Protein AF-W1UUK4-F1 (afdb_monomer_lite)

Secondary structure (DSSP, 8-state):
-HHHHHT--TTHHHHHHHHHHTT---TTSTTT--HHHHHHHHHHTT--HHHHHH----SSSPPTTTT---S--HHHHHHHHHHHHTT-----TTTSPP--BSHHHHTT--EEEGGGTEEE-----B--

Radius of gyration: 20.23 Å; chains: 1; bounding box: 48×30×50 Å

InterPro domains:
  IPR058240 Radical SAM superfamily [SSF102114] (4-93)

pLDDT: mean 94.24, std 3.2, range [77.88, 98.44]

Structure (mmCIF, N/CA/C/O backbone):
data_AF-W1UUK4-F1
#
_entry.id   AF-W1UUK4-F1
#
loop_
_atom_site.group_PDB
_atom_site.id
_atom_site.type_symbol
_atom_site.label_atom_id
_atom_site.label_alt_id
_atom_site.label_comp_id
_atom_site.label_asym_id
_atom_site.label_entity_id
_atom_site.label_seq_id
_atom_site.pdbx_PDB_ins_code
_atom_site.Cartn_x
_atom_site.Cartn_y
_atom_site.Cartn_z
_atom_site.occupancy
_atom_site.B_iso_or_equiv
_atom_site.auth_seq_id
_atom_site.auth_comp_id
_atom_site.auth_asym_id
_atom_site.auth_atom_id
_atom_site.pdbx_PDB_model_num
ATOM 1 N N . MET A 1 1 ? -3.638 -5.626 12.262 1.00 93.31 1 MET A N 1
ATOM 2 C CA . MET A 1 1 ? -4.031 -4.200 12.340 1.00 93.31 1 MET A CA 1
ATOM 3 C C .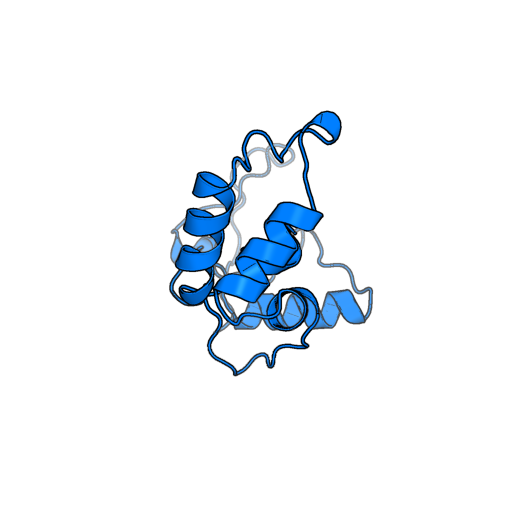 MET A 1 1 ? -3.592 -3.431 11.100 1.00 93.31 1 MET A C 1
ATOM 5 O O . MET A 1 1 ? -4.417 -2.789 10.464 1.00 93.31 1 MET A O 1
ATOM 9 N N . GLU A 1 2 ? -2.328 -3.572 10.700 1.00 93.81 2 GLU A N 1
ATOM 10 C CA . GLU A 1 2 ? -1.723 -2.899 9.538 1.00 93.81 2 GLU A CA 1
ATOM 11 C C . GLU A 1 2 ? -2.551 -3.018 8.255 1.00 93.81 2 GLU A C 1
ATOM 13 O O . GLU A 1 2 ? -2.847 -2.008 7.629 1.00 93.81 2 GLU A O 1
ATOM 18 N N . ALA A 1 3 ? -3.016 -4.223 7.906 1.00 94.62 3 ALA A N 1
ATOM 19 C CA . ALA A 1 3 ? -3.829 -4.437 6.708 1.00 94.62 3 ALA A CA 1
ATOM 20 C C . ALA A 1 3 ? -5.119 -3.595 6.679 1.00 94.62 3 ALA A C 1
ATOM 22 O O . ALA A 1 3 ? -5.535 -3.166 5.606 1.00 94.62 3 ALA A O 1
ATOM 23 N N . ALA A 1 4 ? -5.749 -3.340 7.833 1.00 95.88 4 ALA A N 1
ATOM 24 C CA . ALA A 1 4 ? -6.945 -2.504 7.892 1.00 95.88 4 ALA A CA 1
ATOM 25 C C . ALA A 1 4 ? -6.602 -1.037 7.597 1.00 95.88 4 ALA A C 1
ATOM 27 O O . ALA A 1 4 ? -7.273 -0.416 6.779 1.00 95.88 4 ALA A O 1
ATOM 28 N N . PHE A 1 5 ? -5.531 -0.507 8.196 1.00 95.12 5 PHE A N 1
ATOM 29 C CA . PHE A 1 5 ? -5.107 0.883 8.001 1.00 95.12 5 PHE A CA 1
ATOM 30 C C . PHE A 1 5 ? -4.466 1.142 6.636 1.00 95.12 5 PHE A C 1
ATOM 32 O O . PHE A 1 5 ? -4.782 2.146 6.005 1.00 95.12 5 PHE A O 1
ATOM 39 N N . ALA A 1 6 ? -3.646 0.219 6.132 1.00 93.38 6 ALA A N 1
ATOM 40 C CA . ALA A 1 6 ? -3.022 0.325 4.81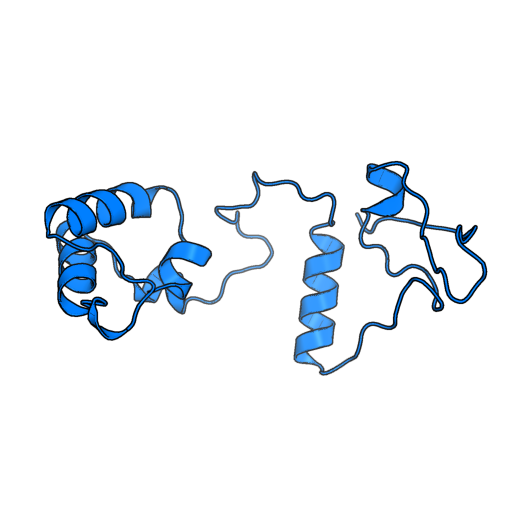4 1.00 93.38 6 ALA A CA 1
ATOM 41 C C . ALA A 1 6 ? -4.052 0.300 3.672 1.00 93.38 6 ALA A C 1
ATOM 43 O O . ALA A 1 6 ? -3.826 0.885 2.619 1.00 93.38 6 ALA A O 1
ATOM 44 N N . ARG A 1 7 ? -5.193 -0.374 3.879 1.00 93.81 7 ARG A N 1
ATOM 45 C CA . ARG A 1 7 ? -6.266 -0.534 2.879 1.00 93.81 7 ARG A CA 1
ATOM 46 C C . ARG A 1 7 ? -7.524 0.286 3.199 1.00 93.81 7 ARG A C 1
ATOM 48 O O . ARG A 1 7 ? -8.566 0.125 2.543 1.00 93.81 7 ARG A O 1
ATOM 55 N N . GLY A 1 8 ? -7.430 1.111 4.236 1.00 93.75 8 GLY A N 1
ATOM 56 C CA . GLY A 1 8 ? -8.513 1.878 4.822 1.00 93.75 8 GLY A CA 1
ATOM 57 C C . GLY A 1 8 ? -8.798 3.184 4.104 1.00 93.75 8 GLY A C 1
ATOM 58 O O . GLY A 1 8 ? -8.037 3.633 3.255 1.00 93.75 8 GLY A O 1
ATOM 59 N N . ASP A 1 9 ? -9.914 3.805 4.466 1.00 94.12 9 ASP A N 1
ATOM 60 C CA . ASP A 1 9 ? -10.270 5.149 4.018 1.00 94.12 9 ASP A CA 1
ATOM 61 C C . ASP A 1 9 ? -10.432 6.105 5.201 1.00 94.12 9 ASP A C 1
ATOM 63 O O . ASP A 1 9 ? -10.195 5.753 6.360 1.00 94.12 9 ASP A O 1
ATOM 67 N N . ARG A 1 10 ? -10.853 7.338 4.903 1.00 94.69 10 ARG A N 1
ATOM 68 C CA . ARG A 1 10 ? -11.015 8.415 5.887 1.00 94.69 10 ARG A CA 1
ATOM 69 C C . ARG A 1 10 ? -11.894 8.029 7.080 1.00 94.69 10 ARG A C 1
ATOM 71 O O . ARG A 1 10 ? -11.731 8.631 8.140 1.00 94.69 10 ARG A O 1
ATOM 78 N N . ARG A 1 11 ? -12.779 7.029 6.972 1.00 95.62 11 ARG A N 1
ATOM 79 C CA . ARG A 1 11 ? -13.594 6.542 8.099 1.00 95.62 11 ARG A CA 1
ATOM 80 C C . ARG A 1 11 ? -12.745 5.997 9.250 1.00 95.62 11 ARG A C 1
ATOM 82 O O . ARG A 1 11 ? -13.141 6.156 10.401 1.00 95.62 11 ARG A O 1
ATOM 89 N N . LEU A 1 12 ? -11.557 5.449 8.969 1.00 97.38 12 LEU A N 1
ATOM 90 C CA . LEU A 1 12 ? -10.646 4.933 9.999 1.00 97.38 12 LEU A CA 1
ATOM 91 C C . LEU A 1 12 ? -10.019 6.016 10.883 1.00 97.38 12 LEU A C 1
ATOM 93 O O . LEU A 1 12 ? -9.495 5.697 11.946 1.00 97.38 12 LEU A O 1
ATOM 97 N N . SER A 1 13 ? -10.099 7.292 10.492 1.00 97.38 13 SER A N 1
ATOM 98 C CA . SER A 1 13 ? -9.602 8.403 11.317 1.00 97.38 13 SER A CA 1
ATOM 99 C C . SER A 1 13 ? -10.220 8.417 12.717 1.00 97.38 13 SER A C 1
ATOM 101 O O . SER A 1 13 ? -9.514 8.645 13.695 1.00 97.38 13 SER A O 1
ATOM 103 N N . LYS A 1 14 ? -11.518 8.106 12.830 1.00 97.94 14 LYS A N 1
ATOM 104 C CA . LYS A 1 14 ? -12.215 8.030 14.121 1.00 97.94 14 LYS A CA 1
ATOM 105 C C . LYS A 1 14 ? -11.675 6.889 14.979 1.00 97.94 14 LYS A C 1
ATOM 107 O O . LYS A 1 14 ? -11.378 7.103 16.146 1.00 97.94 14 LYS A O 1
ATOM 112 N N . VAL A 1 15 ? -11.462 5.720 14.374 1.00 98.25 15 VAL A N 1
ATOM 113 C CA . VAL A 1 15 ? -10.908 4.542 15.061 1.00 98.25 15 VAL A CA 1
ATOM 114 C C . VAL A 1 15 ? -9.522 4.839 15.618 1.00 98.25 15 VAL A C 1
ATOM 116 O O . VAL A 1 15 ? -9.247 4.513 16.766 1.00 98.25 15 VAL A O 1
ATOM 119 N N . LEU A 1 16 ? -8.666 5.492 14.827 1.00 97.50 16 LEU A N 1
ATOM 120 C CA . LEU A 1 16 ? -7.326 5.885 15.260 1.00 97.50 16 LEU A CA 1
ATOM 121 C C . LEU A 1 16 ? -7.373 6.799 16.493 1.00 97.50 16 LEU A C 1
ATOM 123 O O . LEU A 1 16 ? -6.628 6.591 17.448 1.00 97.50 16 LEU A O 1
ATOM 127 N N . VAL A 1 17 ? -8.266 7.791 16.481 1.00 98.06 17 VAL A N 1
ATOM 128 C CA . VAL A 1 17 ? -8.449 8.727 17.598 1.00 98.06 17 VAL A CA 1
ATOM 129 C C . VAL A 1 17 ? -8.969 8.008 18.845 1.00 98.06 17 VAL A C 1
ATOM 131 O O . VAL A 1 17 ? -8.452 8.246 19.934 1.00 98.06 17 VAL A O 1
ATOM 134 N N . GLU A 1 18 ? -9.958 7.124 18.708 1.00 98.31 18 GLU A N 1
ATOM 135 C CA . GLU A 1 18 ? -10.520 6.383 19.844 1.00 98.31 18 GLU A CA 1
ATOM 136 C C . GLU A 1 18 ? -9.527 5.371 20.429 1.00 98.31 18 GLU A C 1
ATOM 138 O O . GLU A 1 18 ? -9.381 5.295 21.648 1.00 98.31 18 GLU A O 1
ATOM 143 N N . ALA A 1 19 ? -8.763 4.668 19.591 1.00 97.88 19 ALA A N 1
ATOM 144 C CA . ALA A 1 19 ? -7.699 3.777 20.048 1.00 97.88 19 ALA A CA 1
ATOM 145 C C . ALA A 1 19 ? -6.620 4.546 20.828 1.00 97.88 19 ALA A C 1
ATOM 147 O O . ALA A 1 19 ? -6.220 4.131 21.916 1.00 97.88 19 ALA A O 1
ATOM 148 N N . TRP A 1 20 ? -6.194 5.708 20.320 1.00 97.69 20 TRP A N 1
ATOM 149 C CA . TRP A 1 20 ? -5.234 6.568 21.014 1.00 97.69 20 TRP A CA 1
ATOM 150 C C . TRP A 1 20 ? -5.763 7.055 22.371 1.00 97.69 20 TRP A C 1
ATOM 152 O O . TRP A 1 20 ? -5.052 6.957 23.373 1.00 97.69 20 TRP A O 1
ATOM 162 N N . LYS A 1 21 ? -7.022 7.513 22.444 1.00 98.00 21 LYS A N 1
ATOM 163 C CA . LYS A 1 21 ? -7.670 7.889 23.718 1.00 98.00 21 LYS A CA 1
ATOM 164 C C . LYS A 1 21 ? -7.736 6.719 24.699 1.00 98.00 21 LYS A C 1
ATOM 166 O O . LYS A 1 21 ? -7.607 6.927 25.902 1.00 98.00 21 LYS A O 1
ATOM 171 N N . ALA A 1 22 ? -7.910 5.502 24.190 1.00 97.25 22 ALA A N 1
ATOM 172 C CA . ALA A 1 22 ? -7.910 4.270 24.972 1.00 97.25 22 ALA A CA 1
ATOM 173 C C . ALA A 1 22 ? -6.497 3.776 25.347 1.00 97.25 22 ALA A C 1
ATOM 175 O O . ALA A 1 22 ? -6.358 2.741 25.997 1.00 97.25 22 ALA A O 1
ATOM 176 N N . GLY A 1 23 ? -5.448 4.521 24.985 1.00 96.38 23 GLY A N 1
ATOM 177 C CA . GLY A 1 23 ? -4.076 4.268 25.408 1.00 96.38 23 GLY A CA 1
ATOM 178 C C . GLY A 1 23 ? -3.224 3.475 24.420 1.00 96.38 23 GLY A C 1
ATOM 179 O O . GLY A 1 23 ? -2.085 3.171 24.772 1.00 96.38 23 GLY A O 1
ATOM 180 N N . CYS A 1 24 ? -3.713 3.174 23.210 1.00 96.31 24 CYS A N 1
ATOM 181 C CA . CYS A 1 24 ? -2.892 2.591 22.145 1.00 96.31 24 CYS A CA 1
ATOM 182 C C . CYS A 1 24 ? -1.763 3.556 21.761 1.00 96.31 24 CYS A C 1
ATOM 184 O O . CYS A 1 24 ? -1.994 4.682 21.308 1.00 96.31 24 CYS A O 1
ATOM 186 N N . LYS A 1 25 ? -0.526 3.120 21.990 1.00 94.50 25 LYS A N 1
ATOM 187 C CA . LYS A 1 25 ? 0.716 3.841 21.702 1.00 94.50 25 LYS A CA 1
ATOM 188 C C . LYS A 1 25 ? 1.857 2.836 21.665 1.00 94.50 25 LYS A C 1
ATOM 190 O O . LYS A 1 25 ? 1.804 1.827 22.356 1.00 94.50 25 LYS A O 1
ATOM 195 N N . PHE A 1 26 ? 2.894 3.140 20.888 1.00 93.75 26 PHE A N 1
ATOM 196 C CA . PHE A 1 26 ? 4.037 2.240 20.702 1.00 93.75 26 PHE A CA 1
ATOM 197 C C . PHE A 1 26 ? 3.648 0.850 20.149 1.00 93.75 26 PHE A C 1
ATOM 199 O O . PHE A 1 26 ? 4.384 -0.110 20.320 1.00 93.75 26 PHE A O 1
ATOM 206 N N . ASP A 1 27 ? 2.543 0.753 19.399 1.00 92.62 27 ASP A N 1
ATOM 207 C CA . ASP A 1 27 ? 2.047 -0.501 18.800 1.00 92.62 27 ASP A CA 1
ATOM 208 C C . ASP A 1 27 ? 2.986 -1.117 17.738 1.00 92.62 27 ASP A C 1
ATOM 210 O O . ASP A 1 27 ? 2.736 -2.219 17.258 1.00 92.62 27 ASP A O 1
ATOM 214 N N . GLY A 1 28 ? 4.064 -0.418 17.357 1.00 90.38 28 GLY A N 1
ATOM 215 C CA . GLY A 1 28 ? 5.127 -0.968 16.506 1.00 90.38 28 GLY A CA 1
ATOM 216 C C . GLY A 1 28 ? 6.036 -1.973 17.226 1.00 90.38 28 GLY A C 1
ATOM 217 O O . GLY A 1 28 ? 6.757 -2.721 16.571 1.00 90.38 28 GLY A O 1
ATOM 218 N N . TRP A 1 29 ? 5.992 -2.011 18.559 1.00 94.12 29 TRP A N 1
ATOM 219 C CA . TRP A 1 29 ? 6.690 -2.991 19.384 1.00 94.12 29 TRP A CA 1
ATOM 220 C C . TRP A 1 29 ? 5.682 -3.991 19.936 1.00 94.12 29 TRP A C 1
ATOM 222 O O . TRP A 1 29 ? 4.669 -3.615 20.527 1.00 94.12 29 TRP A O 1
ATOM 232 N N . THR A 1 30 ? 5.963 -5.281 19.753 1.00 92.44 30 THR A N 1
ATOM 233 C CA . THR A 1 30 ? 5.014 -6.354 20.077 1.00 92.44 30 THR A CA 1
ATOM 234 C C . THR A 1 30 ? 4.597 -6.351 21.547 1.00 92.44 30 THR A C 1
ATOM 236 O O . THR A 1 30 ? 3.455 -6.693 21.836 1.00 92.44 30 THR A O 1
ATOM 239 N N . GLU A 1 31 ? 5.464 -5.922 22.471 1.00 95.00 31 GLU A N 1
ATOM 240 C CA . GLU A 1 31 ? 5.141 -5.917 23.907 1.00 95.00 31 GLU A CA 1
ATOM 241 C C . GLU A 1 31 ? 4.101 -4.854 24.295 1.00 95.00 31 GLU A C 1
ATOM 243 O O . GLU A 1 31 ? 3.443 -4.986 25.327 1.00 95.00 31 GLU A O 1
ATOM 248 N N . PHE A 1 32 ? 3.940 -3.811 23.478 1.00 93.62 32 PHE A N 1
ATOM 249 C CA . PHE A 1 32 ? 2.977 -2.732 23.709 1.00 93.62 32 PHE A CA 1
ATOM 250 C C . PHE A 1 32 ? 1.721 -2.858 22.844 1.00 93.62 32 PHE A C 1
ATOM 252 O O . PHE A 1 32 ? 0.747 -2.143 23.082 1.00 93.62 32 PHE A O 1
ATOM 259 N N . PHE A 1 33 ? 1.720 -3.775 21.873 1.00 96.19 33 PHE A N 1
ATOM 260 C CA . PHE A 1 33 ? 0.587 -3.966 20.983 1.00 96.19 33 PHE A CA 1
ATOM 261 C C . PHE A 1 33 ? -0.615 -4.568 21.717 1.00 96.19 33 PHE A C 1
ATOM 263 O O . PHE A 1 33 ? -0.595 -5.727 22.137 1.00 96.19 33 PHE A O 1
ATOM 270 N N . ASN A 1 34 ? -1.701 -3.799 21.817 1.00 95.50 34 ASN A N 1
ATOM 271 C CA . ASN A 1 34 ? -2.946 -4.258 22.433 1.00 95.50 34 ASN A CA 1
ATOM 272 C C . ASN A 1 34 ? -4.060 -4.420 21.395 1.00 95.50 34 ASN A C 1
ATOM 274 O O . ASN A 1 34 ? -4.794 -3.482 21.078 1.00 95.50 34 ASN A O 1
ATOM 278 N N . TYR A 1 35 ? -4.200 -5.640 20.882 1.00 95.81 35 TYR A N 1
ATOM 279 C CA . TYR A 1 35 ? -5.180 -5.961 19.848 1.00 95.81 35 TYR A CA 1
ATOM 280 C C . TYR A 1 35 ? -6.635 -5.746 20.288 1.00 95.81 35 TYR A C 1
ATOM 282 O O . TYR A 1 35 ? -7.438 -5.229 19.510 1.00 95.81 35 TYR A O 1
ATOM 290 N N . GLU A 1 36 ? -6.968 -6.085 21.533 1.00 97.31 36 GLU A N 1
ATOM 291 C CA . GLU A 1 36 ? -8.333 -5.977 22.059 1.00 97.31 36 GLU A CA 1
ATOM 292 C C . GLU A 1 36 ? -8.801 -4.521 22.134 1.00 97.31 36 GLU A C 1
ATOM 294 O O . GLU A 1 36 ? -9.925 -4.203 21.740 1.00 97.31 36 GLU A O 1
ATOM 299 N N . THR A 1 37 ? -7.922 -3.606 22.554 1.00 97.75 37 THR A N 1
ATOM 300 C CA . THR A 1 37 ? -8.233 -2.169 22.567 1.00 97.75 37 THR A CA 1
ATOM 301 C C . THR A 1 37 ? -8.524 -1.649 21.163 1.00 97.75 37 THR A C 1
ATOM 303 O O . THR A 1 37 ? -9.466 -0.876 20.972 1.00 97.75 37 THR A O 1
ATOM 306 N N . TRP A 1 38 ? -7.776 -2.110 20.158 1.00 97.81 38 TRP A N 1
ATOM 307 C CA . TRP A 1 38 ? -8.060 -1.760 18.772 1.00 97.81 38 TRP A CA 1
ATOM 308 C C . TRP A 1 38 ? -9.414 -2.299 18.309 1.00 97.81 38 TRP A C 1
ATOM 310 O O . TRP A 1 38 ? -10.200 -1.541 17.744 1.00 97.81 38 TRP A O 1
ATOM 320 N N . LEU A 1 39 ? -9.717 -3.578 18.556 1.00 98.06 39 LEU A N 1
ATOM 321 C CA . LEU A 1 39 ? -11.015 -4.160 18.198 1.00 98.06 39 LEU A CA 1
ATOM 322 C C . LEU A 1 39 ? -12.176 -3.406 18.852 1.00 98.06 39 LEU A C 1
ATOM 324 O O . LEU A 1 39 ? -13.176 -3.128 18.188 1.00 98.06 39 LEU A O 1
ATOM 328 N N . LYS A 1 40 ? -12.014 -3.002 20.116 1.00 98.38 40 LYS A N 1
ATOM 329 C CA . LYS A 1 40 ? -12.981 -2.153 20.810 1.00 98.38 40 LYS A CA 1
ATOM 330 C C . LYS A 1 40 ? -13.147 -0.798 20.116 1.00 98.38 40 LYS A C 1
ATOM 332 O O . LYS A 1 40 ? -14.275 -0.405 19.853 1.00 98.38 40 LYS A O 1
ATOM 337 N N . ALA A 1 41 ? -12.060 -0.113 19.758 1.00 98.38 41 ALA A N 1
ATOM 338 C CA . ALA A 1 41 ? -12.133 1.172 19.054 1.00 98.38 41 ALA A CA 1
ATOM 339 C C . ALA A 1 41 ? -12.837 1.060 17.686 1.00 98.38 41 ALA A C 1
ATOM 341 O O . ALA A 1 41 ? -13.594 1.950 17.296 1.00 98.38 41 ALA A O 1
ATOM 342 N N . PHE A 1 42 ? -12.624 -0.047 16.966 1.00 98.44 42 PHE A N 1
ATOM 343 C CA . PHE A 1 42 ? -13.365 -0.366 15.744 1.00 98.44 42 PHE A CA 1
ATOM 344 C C . PHE A 1 42 ? -14.867 -0.527 16.018 1.00 98.44 42 PHE A C 1
ATOM 346 O O . PHE A 1 42 ? -15.679 0.121 15.351 1.00 98.44 42 PHE A O 1
ATOM 353 N N . ALA A 1 43 ? -15.228 -1.331 17.023 1.00 98.31 43 ALA A N 1
ATOM 354 C CA . ALA A 1 43 ? -16.614 -1.573 17.415 1.00 98.31 43 ALA A CA 1
ATOM 355 C C . ALA A 1 43 ? -17.327 -0.288 17.870 1.00 98.31 43 ALA A C 1
ATOM 357 O O . ALA A 1 43 ? -18.428 -0.005 17.399 1.00 98.31 43 ALA A O 1
ATOM 358 N N . ASP A 1 44 ? -16.674 0.533 18.697 1.00 98.25 44 ASP A N 1
ATOM 359 C CA . ASP A 1 44 ? -17.190 1.824 19.171 1.00 98.25 44 ASP A CA 1
ATOM 360 C C . ASP A 1 44 ? -17.442 2.805 18.008 1.00 98.25 44 ASP A C 1
ATOM 362 O O . ASP A 1 44 ? -18.351 3.633 18.061 1.00 98.25 44 ASP A O 1
ATOM 366 N N . CYS A 1 45 ? -16.669 2.694 16.922 1.00 98.19 45 CYS A N 1
ATOM 367 C CA . CYS A 1 45 ? -16.860 3.479 15.699 1.00 98.19 45 CYS A CA 1
ATOM 368 C C . CYS A 1 45 ? -17.861 2.859 14.708 1.00 98.19 45 CYS A C 1
ATOM 370 O O . CYS A 1 45 ? -18.089 3.443 13.645 1.00 98.19 45 CYS A O 1
ATOM 372 N N . GLY A 1 46 ? -18.429 1.687 15.010 1.00 98.06 46 GLY A N 1
ATOM 373 C CA . GLY A 1 46 ? -19.328 0.960 14.112 1.00 98.06 46 GLY A CA 1
ATOM 374 C C . GLY A 1 46 ? -18.644 0.454 12.839 1.00 98.06 46 GLY A C 1
ATOM 375 O O . GLY A 1 46 ? -19.274 0.401 11.782 1.00 98.06 46 GLY A O 1
ATOM 376 N N . LEU A 1 47 ? -17.349 0.136 12.906 1.00 98.06 47 LEU A N 1
ATOM 377 C CA . LEU A 1 47 ? -16.555 -0.321 11.767 1.00 98.06 47 LEU A CA 1
ATOM 378 C C . LEU A 1 47 ? -16.008 -1.726 12.007 1.00 98.06 47 LEU A C 1
ATOM 380 O O . LEU A 1 47 ? -15.550 -2.051 13.095 1.00 98.06 47 LEU A O 1
ATOM 384 N N . ASP A 1 48 ? -15.986 -2.537 10.952 1.00 97.12 48 ASP A N 1
ATOM 385 C CA . ASP A 1 48 ? -15.373 -3.864 10.978 1.00 97.12 48 ASP A CA 1
ATOM 386 C C . ASP A 1 48 ? -13.953 -3.806 10.381 1.00 97.12 48 ASP A C 1
ATOM 388 O O . ASP A 1 48 ? -13.803 -3.468 9.200 1.00 97.12 48 ASP A O 1
ATOM 392 N N . PRO A 1 49 ? -12.889 -4.145 11.133 1.00 97.06 49 PRO A N 1
ATOM 393 C CA . PRO A 1 49 ? -11.535 -4.192 10.586 1.00 97.06 49 PRO A CA 1
ATOM 394 C C . PRO A 1 49 ? -11.387 -5.225 9.457 1.00 97.06 49 PRO A C 1
ATOM 396 O O . PRO A 1 49 ? -10.575 -5.026 8.547 1.00 97.06 49 PRO A O 1
ATOM 399 N N . ALA A 1 50 ? -12.171 -6.309 9.463 1.00 96.25 50 ALA A N 1
ATOM 400 C CA . ALA A 1 50 ? -12.106 -7.339 8.433 1.00 96.25 50 ALA A CA 1
ATOM 401 C C . ALA A 1 50 ? -12.597 -6.851 7.067 1.00 96.25 50 ALA A C 1
ATOM 403 O O . ALA A 1 50 ? -12.032 -7.273 6.053 1.00 96.25 50 ALA A O 1
ATOM 404 N N . TYR A 1 51 ? -13.578 -5.944 7.036 1.00 95.12 51 TYR A N 1
ATOM 405 C CA . TYR A 1 51 ? -14.026 -5.291 5.805 1.00 95.12 51 TYR A CA 1
ATOM 406 C C . TYR A 1 51 ? -12.847 -4.649 5.059 1.00 95.12 51 TYR A C 1
ATOM 408 O O . TYR A 1 51 ? -12.696 -4.836 3.854 1.00 95.12 51 TYR A O 1
ATOM 416 N N . TYR A 1 52 ? -11.964 -3.947 5.771 1.00 95.19 52 TYR A N 1
ATOM 417 C CA . TYR A 1 52 ? -10.800 -3.297 5.165 1.00 95.19 52 TYR A CA 1
ATOM 418 C C . TYR A 1 52 ? -9.673 -4.288 4.864 1.00 95.19 52 TYR A C 1
ATOM 420 O O . TYR A 1 52 ? -9.087 -4.262 3.781 1.00 95.19 52 TYR A O 1
ATOM 428 N N . ALA A 1 53 ? -9.375 -5.178 5.814 1.00 95.88 53 ALA A N 1
ATOM 429 C CA . ALA A 1 53 ? -8.200 -6.037 5.748 1.00 95.88 53 ALA A CA 1
ATOM 430 C C . ALA A 1 53 ? -8.331 -7.196 4.751 1.00 95.88 53 ALA A C 1
ATOM 432 O O . ALA A 1 53 ? -7.317 -7.613 4.192 1.00 95.88 53 ALA A O 1
ATOM 433 N N . ARG A 1 54 ? -9.542 -7.728 4.528 1.00 94.62 54 ARG A N 1
ATOM 434 C CA . ARG A 1 54 ? -9.738 -9.004 3.814 1.00 94.62 54 ARG A CA 1
ATOM 435 C C . ARG A 1 54 ? -10.570 -8.919 2.545 1.00 94.62 54 ARG A C 1
ATOM 437 O O . ARG A 1 54 ? -10.508 -9.854 1.755 1.00 94.62 54 ARG A O 1
ATOM 444 N N . ARG A 1 55 ? -11.331 -7.843 2.314 1.00 92.25 55 ARG A N 1
ATOM 445 C CA . ARG A 1 55 ? -12.181 -7.792 1.118 1.00 92.25 55 ARG A CA 1
ATOM 446 C C . ARG A 1 55 ? -11.345 -7.813 -0.157 1.00 92.25 55 ARG A C 1
ATOM 448 O O . ARG A 1 55 ? -10.306 -7.149 -0.233 1.00 92.25 55 ARG A O 1
ATOM 455 N N . THR A 1 56 ? -11.826 -8.523 -1.166 1.00 91.56 56 THR A N 1
ATOM 456 C CA . THR A 1 56 ? -11.348 -8.340 -2.535 1.00 91.56 56 THR A CA 1
ATOM 457 C C . THR A 1 56 ? -11.822 -6.977 -3.028 1.00 91.56 56 THR A C 1
ATOM 459 O O . THR A 1 56 ? -12.933 -6.538 -2.715 1.00 91.56 56 THR A O 1
ATOM 462 N N . ARG A 1 57 ? -10.941 -6.273 -3.729 1.00 89.94 57 ARG A N 1
ATOM 463 C 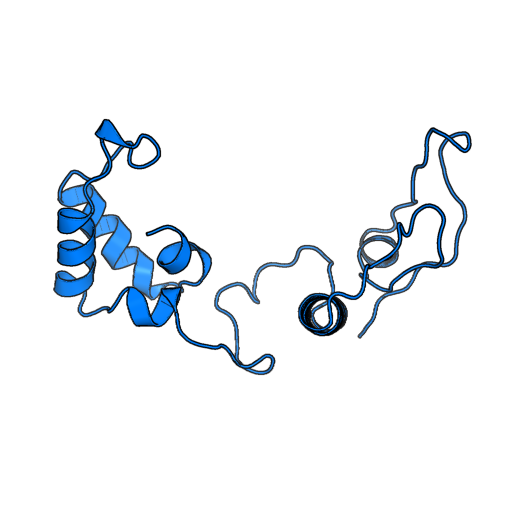CA . ARG A 1 57 ? -11.222 -4.972 -4.328 1.00 89.94 57 ARG A CA 1
ATOM 464 C C . ARG A 1 57 ? -11.265 -5.147 -5.834 1.00 89.94 57 ARG A C 1
ATOM 466 O O . ARG A 1 57 ? -10.426 -5.860 -6.377 1.00 89.94 57 ARG A O 1
ATOM 473 N N . ASP A 1 58 ? -12.250 -4.529 -6.463 1.00 91.44 58 ASP A N 1
ATOM 474 C CA . ASP A 1 58 ? -12.286 -4.425 -7.916 1.00 91.44 58 ASP A CA 1
ATOM 475 C C . ASP A 1 58 ? -11.174 -3.464 -8.376 1.00 91.44 58 ASP A C 1
ATOM 477 O O . ASP A 1 58 ? -10.816 -2.537 -7.648 1.00 91.44 58 ASP A O 1
ATOM 481 N N . PHE A 1 59 ? -10.605 -3.672 -9.560 1.00 88.75 59 PHE A N 1
ATOM 482 C CA . PHE A 1 59 ? -9.627 -2.736 -10.121 1.00 88.75 59 PHE A CA 1
ATOM 483 C C . PHE A 1 59 ? -10.264 -1.417 -10.565 1.00 88.75 59 PHE A C 1
ATOM 485 O O . PHE A 1 59 ? -9.583 -0.385 -10.576 1.00 88.75 59 PHE A O 1
ATOM 492 N N . ASP A 1 60 ? -11.557 -1.450 -10.880 1.00 90.38 60 ASP A N 1
ATOM 493 C CA . ASP A 1 60 ? -12.316 -0.311 -11.384 1.00 90.38 60 ASP A CA 1
ATOM 494 C C . ASP A 1 60 ? -13.054 0.445 -10.264 1.00 90.38 60 ASP A C 1
ATOM 496 O O . ASP A 1 60 ? -13.617 1.516 -10.500 1.00 90.38 60 ASP A O 1
ATOM 500 N N . GLU A 1 61 ? -13.024 -0.052 -9.019 1.00 91.88 61 GLU A N 1
ATOM 501 C CA . GLU A 1 61 ? -13.544 0.715 -7.885 1.00 91.88 61 GLU A CA 1
ATOM 502 C C . GLU A 1 61 ? -12.596 1.879 -7.520 1.00 91.88 61 GLU A C 1
ATOM 504 O O . GLU A 1 61 ? -11.371 1.762 -7.659 1.00 91.88 61 GLU A O 1
ATOM 509 N N . PRO A 1 62 ? -13.126 2.992 -6.980 1.00 90.88 62 PRO A N 1
ATOM 510 C CA . PRO A 1 62 ? -12.291 4.044 -6.420 1.00 90.88 62 PRO A CA 1
ATOM 511 C C . PRO A 1 62 ? -11.565 3.539 -5.169 1.00 90.88 62 PRO A C 1
ATOM 513 O O . PRO A 1 62 ? -12.180 3.115 -4.178 1.00 90.88 62 PRO A O 1
ATOM 516 N N . LEU A 1 63 ? -10.237 3.612 -5.189 1.00 91.62 63 LEU A N 1
ATOM 517 C CA . LEU A 1 63 ? -9.408 3.252 -4.048 1.00 91.62 63 LEU A CA 1
ATOM 518 C C . LEU A 1 63 ? -9.221 4.467 -3.131 1.00 91.62 63 LEU A C 1
ATOM 520 O O . LEU A 1 63 ? -9.056 5.592 -3.602 1.00 91.62 63 LEU A O 1
ATOM 524 N N . PRO A 1 64 ? -9.182 4.269 -1.803 1.00 91.12 64 PRO A N 1
ATOM 525 C CA . PRO A 1 64 ? -8.989 5.369 -0.859 1.00 91.12 64 PRO A CA 1
ATOM 526 C C . PRO A 1 64 ? -7.716 6.192 -1.095 1.00 91.12 64 PRO A C 1
ATOM 528 O O . PRO A 1 64 ? -7.677 7.370 -0.746 1.00 91.12 64 PRO A O 1
ATOM 531 N N . TRP A 1 65 ? -6.693 5.577 -1.689 1.00 89.81 65 TRP A N 1
ATOM 532 C CA . TRP A 1 65 ? -5.401 6.175 -2.021 1.00 89.81 65 TRP A CA 1
ATOM 533 C C . TRP A 1 65 ? -5.268 6.589 -3.494 1.00 89.81 65 TRP A C 1
ATOM 535 O O . TRP A 1 65 ? -4.192 7.025 -3.873 1.00 89.81 65 TRP A O 1
ATOM 545 N N . ASP A 1 66 ? -6.328 6.530 -4.313 1.00 90.81 66 ASP A N 1
ATOM 546 C CA . ASP A 1 66 ? -6.273 6.962 -5.728 1.00 90.81 66 ASP A CA 1
ATOM 547 C C . ASP A 1 66 ? -5.952 8.465 -5.888 1.00 90.81 66 ASP A C 1
ATOM 549 O O . ASP A 1 66 ? -5.607 8.919 -6.971 1.00 90.81 66 ASP A O 1
ATOM 553 N N . HIS A 1 67 ? -6.056 9.251 -4.813 1.00 90.06 67 HIS A N 1
ATOM 554 C CA . HIS A 1 67 ? -5.644 10.657 -4.789 1.00 90.06 67 HIS A CA 1
ATOM 555 C C . HIS A 1 67 ? -4.132 10.852 -4.576 1.00 90.06 67 HIS A C 1
ATOM 557 O O . HIS A 1 67 ? -3.658 11.987 -4.600 1.00 90.06 67 HIS A O 1
ATOM 563 N N . LEU A 1 68 ? -3.393 9.776 -4.292 1.00 90.75 68 LEU A N 1
ATOM 564 C CA . LEU A 1 68 ? -1.941 9.790 -4.191 1.00 90.75 68 LEU A CA 1
ATOM 565 C C . LEU A 1 68 ? -1.357 9.473 -5.562 1.00 90.75 68 LEU A C 1
ATOM 567 O O . LEU A 1 68 ? -1.717 8.471 -6.175 1.00 90.75 68 LEU A O 1
ATOM 571 N N . ASP A 1 69 ? -0.419 10.299 -6.002 1.00 90.75 69 ASP A N 1
ATOM 572 C CA . ASP A 1 69 ? 0.283 10.101 -7.260 1.00 90.75 69 ASP A CA 1
ATOM 573 C C . ASP A 1 69 ? 1.772 9.872 -6.988 1.00 90.75 69 ASP A C 1
ATOM 575 O O . ASP A 1 69 ? 2.459 10.715 -6.410 1.00 90.75 69 ASP A O 1
ATOM 579 N N . CYS A 1 70 ? 2.261 8.695 -7.374 1.00 91.00 70 CYS A N 1
ATOM 580 C CA . CYS A 1 70 ? 3.679 8.341 -7.340 1.00 91.00 70 CYS A CA 1
ATOM 581 C C . CYS A 1 70 ? 4.271 8.207 -8.748 1.00 91.00 70 CYS A C 1
ATOM 583 O O . CYS A 1 70 ? 5.335 7.612 -8.915 1.00 91.00 70 CYS A O 1
ATOM 585 N N . THR A 1 71 ? 3.581 8.735 -9.761 1.00 94.06 71 THR A N 1
ATOM 586 C CA . THR A 1 71 ? 3.871 8.676 -11.203 1.00 94.06 71 THR A CA 1
ATOM 587 C C . THR A 1 71 ? 3.807 7.287 -11.832 1.00 94.06 71 THR A C 1
ATOM 589 O O . THR A 1 71 ? 3.956 7.153 -13.047 1.00 94.06 71 THR A O 1
ATOM 592 N N . VAL A 1 72 ? 3.544 6.247 -11.032 1.00 95.31 72 VAL A N 1
ATOM 593 C CA . VAL A 1 72 ? 3.320 4.891 -11.530 1.00 95.31 72 VAL A CA 1
ATOM 594 C C . VAL A 1 72 ? 1.893 4.761 -12.051 1.00 95.31 72 VAL A C 1
ATOM 596 O O . VAL A 1 72 ? 0.941 4.999 -11.310 1.00 95.31 72 VAL A O 1
ATOM 599 N N . SER A 1 73 ? 1.716 4.344 -13.307 1.00 93.62 73 SER A N 1
ATOM 600 C CA . SER A 1 73 ? 0.366 4.249 -13.874 1.00 93.62 73 SER A CA 1
ATOM 601 C C . SER A 1 73 ? -0.454 3.085 -13.299 1.00 93.62 73 SER A C 1
ATOM 603 O O . SER A 1 73 ? 0.056 1.985 -13.058 1.00 93.62 73 SER A O 1
AT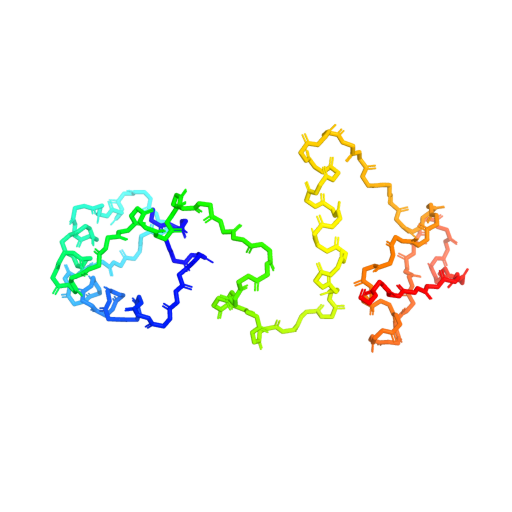OM 605 N N . LYS A 1 74 ? -1.766 3.301 -13.121 1.00 91.38 74 LYS A N 1
ATOM 606 C CA . LYS A 1 74 ? -2.705 2.270 -12.631 1.00 91.38 74 LYS A CA 1
ATOM 607 C C . LYS A 1 74 ? -2.773 1.070 -13.584 1.00 91.38 74 LYS A C 1
ATOM 609 O O . LYS A 1 74 ? -2.815 -0.069 -13.124 1.00 91.38 74 LYS A O 1
ATOM 614 N N . ALA A 1 75 ? -2.691 1.314 -14.895 1.00 93.62 75 ALA A N 1
ATOM 615 C CA . ALA A 1 75 ? -2.606 0.269 -15.914 1.00 93.62 75 ALA A CA 1
ATOM 616 C C . ALA A 1 75 ? -1.367 -0.626 -15.735 1.00 93.62 75 ALA A C 1
ATOM 618 O O . ALA A 1 75 ? -1.470 -1.849 -15.833 1.00 93.62 75 ALA A O 1
ATOM 619 N N . PHE A 1 76 ? -0.207 -0.038 -15.416 1.00 95.88 76 PHE A N 1
ATOM 620 C CA . PHE A 1 76 ? 0.992 -0.805 -15.082 1.00 95.88 76 PHE A CA 1
ATOM 621 C C . PHE A 1 76 ? 0.772 -1.648 -13.824 1.00 95.88 76 PHE A C 1
ATOM 623 O O . PHE A 1 76 ? 0.968 -2.856 -13.883 1.00 95.88 76 PHE A O 1
ATOM 630 N N . LEU A 1 77 ? 0.294 -1.058 -12.723 1.00 94.25 77 LEU A N 1
ATOM 631 C CA . LEU A 1 77 ? 0.062 -1.791 -11.469 1.00 94.25 77 LEU A CA 1
ATOM 632 C C . LEU A 1 77 ? -0.907 -2.969 -11.637 1.00 94.25 77 LEU A C 1
ATOM 634 O O . LEU A 1 77 ? -0.661 -4.039 -11.082 1.00 94.25 77 LEU A O 1
ATOM 638 N N . LYS A 1 78 ? -1.977 -2.798 -12.424 1.00 93.81 78 LYS A N 1
ATOM 639 C CA . LYS A 1 78 ? -2.921 -3.876 -12.746 1.00 93.81 78 LYS A CA 1
ATOM 640 C C . LYS A 1 78 ? -2.227 -5.020 -13.488 1.00 93.81 78 LYS A C 1
ATOM 642 O O . LYS A 1 78 ? -2.331 -6.166 -13.064 1.00 93.81 78 LYS A O 1
ATOM 647 N N . ARG A 1 79 ? -1.457 -4.708 -14.535 1.00 95.81 79 ARG A N 1
ATOM 648 C CA . ARG A 1 79 ? -0.713 -5.717 -15.303 1.00 95.81 79 ARG A CA 1
ATOM 649 C C . ARG A 1 79 ? 0.339 -6.436 -14.452 1.00 95.81 79 ARG A C 1
ATOM 651 O O . ARG A 1 79 ? 0.506 -7.642 -14.580 1.00 95.81 79 ARG A O 1
ATOM 658 N N . GLU A 1 80 ? 1.056 -5.720 -13.587 1.00 96.88 80 GLU A N 1
ATOM 659 C CA . GLU A 1 80 ? 2.038 -6.338 -12.685 1.00 96.88 80 GLU A CA 1
ATOM 660 C C . GLU A 1 80 ? 1.368 -7.242 -11.644 1.00 96.88 80 GLU A C 1
ATOM 662 O O . GLU A 1 80 ? 1.923 -8.278 -11.289 1.00 96.88 80 GLU A O 1
ATOM 667 N N . TRP A 1 81 ? 0.164 -6.893 -11.178 1.00 95.50 81 TRP A N 1
ATOM 668 C CA . TRP A 1 81 ? -0.621 -7.778 -10.321 1.00 95.50 81 TRP A CA 1
ATOM 669 C C . TRP A 1 81 ? -1.013 -9.067 -11.054 1.00 95.50 81 TRP A C 1
ATOM 671 O O . TRP A 1 81 ? -0.839 -10.147 -10.495 1.00 95.50 81 TRP A O 1
ATOM 681 N N . GLU A 1 82 ? -1.476 -8.972 -12.305 1.00 95.62 82 GLU A N 1
ATOM 682 C CA . GLU A 1 82 ? -1.810 -10.141 -13.136 1.00 95.62 82 GLU A CA 1
ATOM 683 C C . GLU A 1 82 ? -0.582 -11.047 -13.320 1.00 95.62 82 GLU A C 1
ATOM 685 O O . GLU A 1 82 ? -0.653 -12.247 -13.059 1.00 95.62 82 GLU A O 1
ATOM 690 N N . GLN A 1 83 ? 0.579 -10.466 -13.647 1.00 97.00 83 GLN A N 1
ATOM 691 C CA . GLN A 1 83 ? 1.839 -11.211 -13.739 1.00 97.00 83 GLN A CA 1
ATOM 692 C C . GLN A 1 83 ? 2.226 -11.871 -12.414 1.00 97.00 83 GLN A C 1
ATOM 694 O O . GLN A 1 83 ? 2.631 -13.032 -12.405 1.00 97.00 83 GLN A O 1
ATOM 699 N N . ALA A 1 84 ? 2.074 -11.168 -11.290 1.00 97.00 84 ALA A N 1
ATOM 700 C CA . ALA A 1 84 ? 2.401 -11.704 -9.975 1.00 97.00 84 ALA A CA 1
ATOM 701 C C . ALA A 1 84 ? 1.516 -12.903 -9.597 1.00 97.00 84 ALA A C 1
ATOM 703 O O . ALA A 1 84 ? 2.023 -13.881 -9.047 1.00 97.00 84 ALA A O 1
ATOM 704 N N . VAL A 1 85 ? 0.218 -12.857 -9.917 1.00 96.25 85 VAL A N 1
ATOM 705 C CA . VAL A 1 85 ? -0.715 -13.978 -9.700 1.00 96.25 85 VAL A CA 1
ATOM 706 C C . VAL A 1 85 ? -0.319 -15.200 -10.531 1.00 96.25 85 VAL A C 1
ATOM 708 O O . VAL A 1 85 ? -0.423 -16.327 -10.052 1.00 96.25 85 VAL A O 1
ATOM 711 N N . GLU A 1 86 ? 0.196 -14.985 -11.740 1.00 98.00 86 GLU A N 1
ATOM 712 C CA . GLU A 1 86 ? 0.720 -16.038 -12.617 1.00 98.00 86 GLU A CA 1
ATOM 713 C C . GLU A 1 86 ? 2.162 -16.470 -12.283 1.00 98.00 86 GLU A C 1
ATOM 715 O O . GLU A 1 86 ? 2.729 -17.307 -12.983 1.00 98.00 86 GLU A O 1
ATOM 720 N N . ALA A 1 87 ? 2.771 -15.914 -11.227 1.00 97.81 87 ALA A N 1
ATOM 721 C CA . ALA A 1 87 ? 4.179 -16.109 -10.863 1.00 97.81 87 ALA A CA 1
ATOM 722 C C . ALA A 1 87 ? 5.183 -15.725 -11.976 1.00 97.81 87 ALA A C 1
ATOM 724 O O . ALA A 1 87 ? 6.317 -16.212 -12.012 1.00 97.81 87 ALA A O 1
ATOM 725 N N . ASN A 1 88 ? 4.786 -14.812 -12.863 1.00 97.81 88 ASN A N 1
ATOM 726 C CA . ASN A 1 88 ? 5.622 -14.262 -13.920 1.00 97.81 88 ASN A CA 1
ATOM 727 C C . ASN A 1 88 ? 6.488 -13.114 -13.384 1.00 97.81 88 ASN A C 1
ATOM 729 O O . ASN A 1 88 ? 6.005 -12.191 -12.731 1.00 97.81 88 ASN A O 1
ATOM 733 N N . LEU A 1 89 ? 7.791 -13.161 -13.673 1.00 95.75 89 LEU A N 1
ATOM 734 C CA . LEU A 1 89 ? 8.745 -12.168 -13.183 1.00 95.75 89 LEU A CA 1
ATOM 735 C C . LEU A 1 89 ? 8.863 -10.962 -14.118 1.00 95.75 89 LEU A C 1
ATOM 737 O O . LEU A 1 89 ? 9.142 -11.095 -15.314 1.00 95.75 89 LEU A O 1
ATOM 741 N N . THR A 1 90 ? 8.809 -9.769 -13.535 1.00 95.56 90 THR A N 1
ATOM 742 C CA . THR A 1 90 ? 9.140 -8.528 -14.235 1.00 95.56 90 THR A CA 1
ATOM 743 C C . THR A 1 90 ? 10.645 -8.303 -14.238 1.00 95.56 90 THR A C 1
ATOM 745 O O . THR A 1 90 ? 11.269 -8.039 -13.212 1.00 95.56 90 THR A O 1
ATOM 748 N N . GLY A 1 91 ? 11.251 -8.399 -15.422 1.00 94.19 91 GLY A N 1
ATOM 749 C CA . GLY A 1 91 ? 12.684 -8.160 -15.595 1.00 94.19 91 GLY A CA 1
ATOM 750 C C . GLY A 1 91 ? 13.107 -6.709 -15.324 1.00 94.19 91 GLY A C 1
ATOM 751 O O . GLY A 1 91 ? 12.361 -5.768 -15.598 1.00 94.19 91 GLY A O 1
ATOM 752 N N . ASP A 1 92 ? 14.349 -6.547 -14.863 1.00 93.56 92 ASP A N 1
ATOM 753 C CA . ASP A 1 92 ? 14.980 -5.261 -14.550 1.00 93.56 92 ASP A CA 1
ATOM 754 C C . ASP A 1 92 ? 15.027 -4.329 -15.772 1.00 93.56 92 ASP A C 1
ATOM 756 O O . ASP A 1 92 ? 15.766 -4.561 -16.734 1.00 93.56 92 ASP A O 1
ATOM 760 N N . CYS A 1 93 ? 14.255 -3.242 -15.724 1.00 93.75 93 CYS A N 1
ATOM 761 C CA . CYS A 1 93 ? 14.143 -2.287 -16.822 1.00 93.75 93 CYS A CA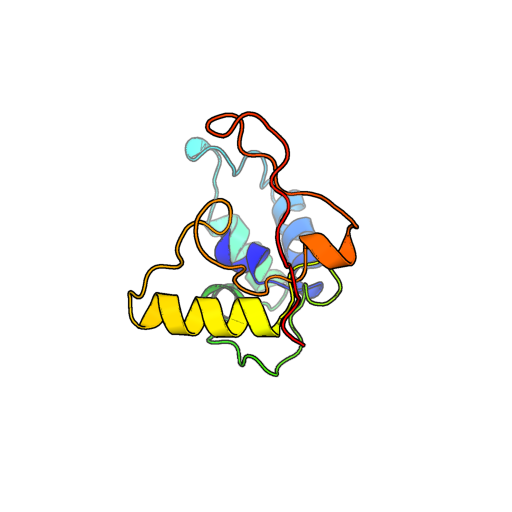 1
ATOM 762 C C . CYS A 1 93 ? 15.408 -1.439 -17.038 1.00 93.75 93 CYS A C 1
ATOM 764 O O . CYS A 1 93 ? 15.463 -0.702 -18.024 1.00 93.75 93 CYS A O 1
ATOM 766 N N . ARG A 1 94 ? 16.431 -1.539 -16.180 1.00 92.56 94 ARG A N 1
ATOM 767 C CA . ARG A 1 94 ? 17.746 -0.933 -16.440 1.00 92.56 94 ARG A CA 1
ATOM 768 C C . ARG A 1 94 ? 18.461 -1.607 -17.604 1.00 92.56 94 ARG A C 1
ATOM 770 O O . ARG A 1 94 ? 19.153 -0.934 -18.355 1.00 92.56 94 ARG A O 1
ATOM 777 N N . ARG A 1 95 ? 18.242 -2.915 -17.783 1.00 91.75 95 ARG A N 1
ATOM 778 C CA . ARG A 1 95 ? 18.949 -3.748 -18.776 1.00 91.75 95 ARG A CA 1
ATOM 779 C C . ARG A 1 95 ? 18.022 -4.434 -19.774 1.00 91.75 95 ARG A C 1
ATOM 781 O O . ARG A 1 95 ? 18.385 -4.613 -20.928 1.00 91.75 95 ARG A O 1
ATOM 788 N N . ALA A 1 96 ? 16.809 -4.786 -19.363 1.00 93.00 96 ALA A N 1
ATOM 789 C CA . ALA A 1 96 ? 15.748 -5.264 -20.250 1.00 93.00 96 ALA A CA 1
ATOM 790 C C . ALA A 1 96 ? 14.905 -4.084 -20.761 1.00 93.00 96 ALA A C 1
ATOM 792 O O . ALA A 1 96 ? 14.935 -3.043 -20.115 1.00 93.00 96 ALA A O 1
ATOM 793 N N . PRO A 1 97 ? 14.112 -4.198 -21.847 1.00 94.69 97 PRO A N 1
ATOM 794 C CA . PRO A 1 97 ? 13.230 -3.132 -22.350 1.00 94.69 97 PRO A CA 1
ATOM 795 C C . PRO A 1 97 ? 12.311 -2.497 -21.291 1.00 94.69 97 PRO A C 1
ATOM 797 O O . PRO A 1 97 ? 12.000 -3.107 -20.268 1.00 94.69 97 PRO A O 1
ATOM 800 N N . CYS A 1 98 ? 11.918 -1.233 -21.506 1.00 95.56 98 CYS A N 1
ATOM 801 C CA . CYS A 1 98 ? 11.055 -0.501 -20.571 1.00 95.56 98 CYS A CA 1
ATOM 802 C C . CYS A 1 98 ? 9.735 -1.260 -20.376 1.00 95.56 98 CYS A C 1
ATOM 804 O O . CYS A 1 98 ? 9.183 -1.808 -21.328 1.00 95.56 98 CYS A O 1
ATOM 806 N N . LYS A 1 99 ? 9.247 -1.309 -19.133 1.00 95.62 99 LYS A N 1
ATOM 807 C CA . LYS A 1 99 ? 8.018 -2.031 -18.781 1.00 95.62 99 LYS A CA 1
ATOM 808 C C . LYS A 1 99 ? 6.779 -1.139 -18.782 1.00 95.62 99 LYS A C 1
ATOM 810 O O . LYS A 1 99 ? 5.674 -1.660 -18.692 1.00 95.62 99 LYS A O 1
ATOM 815 N N . GLY A 1 100 ? 6.932 0.173 -18.934 1.00 96.19 100 GLY A N 1
ATOM 816 C CA . GLY A 1 100 ? 5.791 1.075 -19.058 1.00 96.19 100 GLY A CA 1
ATOM 817 C C . GLY A 1 100 ? 5.227 1.589 -17.734 1.00 96.19 100 GLY A C 1
ATOM 818 O O . GLY A 1 100 ? 4.048 1.916 -17.689 1.00 96.19 100 GLY A O 1
ATOM 819 N N . CYS A 1 101 ? 6.026 1.660 -16.663 1.00 96.31 101 CYS A N 1
ATOM 820 C CA . CYS A 1 101 ? 5.551 2.153 -15.365 1.00 96.31 101 CYS A CA 1
ATOM 821 C C . CYS A 1 101 ? 5.228 3.653 -15.338 1.00 96.31 101 CYS A C 1
ATOM 823 O O . CYS A 1 101 ? 4.693 4.100 -14.342 1.00 96.31 101 CYS A O 1
ATOM 825 N N . ASN A 1 102 ? 5.529 4.419 -16.393 1.00 96.25 102 ASN A N 1
ATOM 826 C CA . A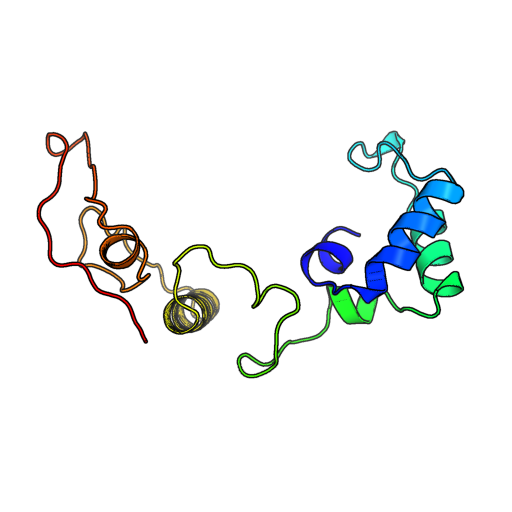SN A 1 102 ? 5.301 5.869 -16.516 1.00 96.25 102 ASN A CA 1
ATOM 827 C C . ASN A 1 102 ? 6.243 6.795 -15.711 1.00 96.25 102 ASN A C 1
ATOM 829 O O . ASN A 1 102 ? 6.401 7.947 -16.090 1.00 96.25 102 ASN A O 1
ATOM 833 N N . VAL A 1 103 ? 6.984 6.296 -14.717 1.00 95.44 103 VAL A N 1
ATOM 834 C CA . VAL A 1 103 ? 7.874 7.124 -13.869 1.00 95.44 103 VAL A CA 1
ATOM 835 C C . VAL A 1 103 ? 8.908 7.942 -14.659 1.00 95.44 103 VAL A C 1
ATOM 837 O O . VAL A 1 103 ? 9.020 9.149 -14.470 1.00 95.44 103 VAL A O 1
ATOM 840 N N . CYS A 1 104 ? 9.687 7.300 -15.541 1.00 95.25 104 CYS A N 1
ATOM 841 C CA . CYS A 1 104 ? 10.752 7.979 -16.292 1.00 95.25 104 CYS A CA 1
ATOM 842 C C . CYS A 1 104 ? 10.246 9.127 -17.186 1.00 95.25 104 CYS A C 1
ATOM 844 O O . CYS A 1 104 ? 10.788 10.227 -17.061 1.00 95.25 104 CYS A O 1
ATOM 846 N N . PRO A 1 105 ? 9.248 8.913 -18.071 1.00 94.12 105 PRO A N 1
ATOM 847 C CA . PRO A 1 105 ? 8.735 9.991 -18.911 1.00 94.12 105 PRO A CA 1
ATOM 848 C C . PRO A 1 105 ? 7.989 11.068 -18.113 1.00 94.12 105 PRO A C 1
ATOM 850 O O . PRO A 1 105 ? 8.147 12.240 -18.436 1.00 94.12 105 PRO A O 1
ATOM 853 N N . GLU A 1 106 ? 7.243 10.705 -17.063 1.00 95.19 106 GLU A N 1
ATOM 854 C CA . GLU A 1 106 ? 6.490 11.668 -16.243 1.00 95.19 106 GLU A CA 1
ATOM 855 C C . GLU A 1 106 ? 7.416 12.607 -15.460 1.00 95.19 106 GLU A C 1
ATOM 857 O O . GLU A 1 106 ? 7.229 13.820 -15.446 1.00 95.19 106 GLU A O 1
ATOM 862 N N . LEU A 1 107 ? 8.465 12.059 -14.840 1.00 94.50 107 LEU A N 1
ATOM 863 C CA . LEU A 1 107 ? 9.417 12.835 -14.039 1.00 94.50 107 LEU A CA 1
ATOM 864 C C . LEU A 1 107 ? 10.580 13.413 -14.856 1.00 94.50 107 LEU A C 1
ATOM 866 O O . LEU A 1 107 ? 11.482 14.015 -14.275 1.00 94.50 107 LEU A O 1
ATOM 870 N N . ASN A 1 108 ? 10.603 13.203 -16.178 1.00 93.44 108 ASN A N 1
ATOM 871 C CA . ASN A 1 108 ? 11.730 13.542 -17.053 1.00 93.44 108 ASN A CA 1
ATOM 872 C C . ASN A 1 108 ? 13.081 13.066 -16.478 1.00 93.44 108 ASN A C 1
ATOM 874 O O . ASN A 1 108 ? 14.061 13.813 -16.404 1.00 93.44 108 ASN A O 1
ATOM 878 N N . THR A 1 109 ? 13.115 11.817 -16.009 1.00 92.06 109 THR A N 1
ATOM 879 C CA . THR A 1 109 ? 14.283 11.244 -15.333 1.00 92.06 109 THR A CA 1
ATOM 880 C C . THR A 1 109 ? 14.921 10.128 -16.149 1.00 92.06 109 THR A C 1
ATOM 882 O O . THR A 1 109 ? 14.242 9.304 -16.770 1.00 92.06 109 THR A O 1
ATOM 885 N N . ALA A 1 110 ? 16.253 10.098 -16.139 1.00 92.06 110 ALA A N 1
ATOM 886 C CA . ALA A 1 110 ? 17.040 9.081 -16.815 1.00 92.06 110 ALA A CA 1
ATOM 887 C C . ALA A 1 110 ? 17.304 7.887 -15.892 1.00 92.06 110 ALA A C 1
ATOM 889 O O . ALA A 1 110 ? 17.439 8.019 -14.675 1.00 92.06 110 ALA A O 1
ATOM 890 N N . ILE A 1 111 ? 17.438 6.708 -16.490 1.00 93.06 111 ILE A N 1
ATOM 891 C CA . ILE A 1 111 ? 17.856 5.513 -15.764 1.00 93.06 111 ILE A CA 1
ATOM 892 C C . ILE A 1 111 ? 19.361 5.602 -15.490 1.00 93.06 111 ILE A C 1
ATOM 894 O O . ILE A 1 111 ? 20.139 5.889 -16.399 1.00 93.06 111 ILE A O 1
ATOM 898 N N . ILE A 1 112 ? 19.772 5.317 -14.251 1.00 92.38 112 ILE A N 1
ATOM 899 C CA . ILE A 1 112 ? 21.183 5.222 -13.860 1.00 92.38 112 ILE A CA 1
ATOM 900 C C . ILE A 1 112 ? 21.522 3.763 -13.526 1.00 92.38 112 ILE A C 1
ATOM 902 O O . ILE A 1 112 ? 20.969 3.185 -12.587 1.00 92.38 112 ILE A O 1
ATOM 906 N N . ASP A 1 113 ? 22.451 3.170 -14.276 1.00 93.62 113 ASP A N 1
ATOM 907 C CA . ASP A 1 113 ? 23.102 1.898 -13.960 1.00 93.62 113 ASP A CA 1
ATOM 908 C C . ASP A 1 113 ? 24.618 2.117 -13.851 1.00 93.62 113 ASP A C 1
ATOM 910 O O . ASP A 1 113 ? 25.346 2.174 -14.841 1.00 93.62 113 ASP A O 1
ATOM 914 N N . TYR A 1 114 ? 25.116 2.229 -12.617 1.00 91.75 114 TYR A N 1
ATOM 915 C CA . TYR A 1 114 ? 26.546 2.412 -12.358 1.00 91.75 114 TYR A CA 1
ATOM 916 C C . TYR A 1 114 ? 27.411 1.238 -12.830 1.00 91.75 114 TYR A C 1
ATOM 918 O O . TYR A 1 114 ? 28.613 1.422 -13.005 1.00 91.75 114 TYR A O 1
ATOM 926 N N . LYS A 1 115 ? 26.836 0.049 -13.069 1.00 89.44 115 LYS A N 1
ATOM 927 C CA . LYS A 1 115 ? 27.595 -1.065 -13.657 1.00 89.44 115 LYS A CA 1
ATOM 928 C C . LYS A 1 115 ? 27.887 -0.851 -15.147 1.00 89.44 115 LYS A C 1
ATOM 930 O O . LYS A 1 115 ? 28.872 -1.390 -15.629 1.00 89.44 115 LYS A O 1
ATOM 935 N N . GLU A 1 116 ? 27.085 -0.035 -15.829 1.00 86.19 116 GLU A N 1
ATOM 936 C CA . GLU A 1 116 ? 27.209 0.308 -17.256 1.00 86.19 116 GLU A CA 1
ATOM 937 C C . GLU A 1 116 ? 27.817 1.710 -17.469 1.00 86.19 116 GLU A C 1
ATOM 939 O O . GLU A 1 116 ? 27.717 2.294 -18.544 1.00 86.19 116 GLU A O 1
ATOM 944 N N . GLY A 1 117 ? 28.436 2.295 -16.435 1.00 87.38 117 GLY A N 1
ATOM 945 C CA . GLY A 1 117 ? 29.065 3.617 -16.530 1.00 87.38 117 GLY A CA 1
ATOM 946 C C . GLY A 1 117 ? 28.136 4.806 -16.252 1.00 87.38 117 GLY A C 1
ATOM 947 O O . GLY A 1 117 ? 28.533 5.947 -16.479 1.00 87.38 117 GLY A O 1
ATOM 948 N N . GLY A 1 118 ? 26.933 4.577 -15.708 1.00 91.06 118 GLY A N 1
ATOM 949 C CA . GLY A 1 118 ? 26.049 5.636 -15.215 1.00 91.06 118 GLY A CA 1
ATOM 950 C C . GLY A 1 118 ? 24.757 5.771 -16.016 1.00 91.06 118 GLY A C 1
ATOM 951 O O . GLY A 1 118 ? 23.887 4.910 -15.930 1.00 91.06 118 GLY A O 1
ATOM 952 N N . ARG A 1 119 ? 24.572 6.896 -16.714 1.00 90.12 119 ARG A N 1
ATOM 953 C CA . ARG A 1 119 ? 23.315 7.215 -17.412 1.00 90.12 119 ARG A CA 1
ATOM 954 C C . ARG A 1 119 ? 23.069 6.264 -18.587 1.00 90.12 119 ARG A C 1
ATOM 956 O O . ARG A 1 119 ? 23.909 6.147 -19.471 1.00 90.12 119 ARG A O 1
ATOM 963 N N . VAL A 1 120 ? 21.887 5.652 -18.620 1.00 87.50 120 VAL A N 1
ATOM 964 C CA . VAL A 1 120 ? 21.444 4.732 -19.674 1.00 87.50 120 VAL A CA 1
ATOM 965 C C . VAL A 1 120 ? 20.471 5.456 -20.604 1.00 87.50 120 VAL A C 1
ATOM 967 O O . VAL A 1 120 ? 19.355 5.795 -20.205 1.00 87.50 120 VAL A O 1
ATOM 970 N N . GLU A 1 121 ? 20.885 5.679 -21.852 1.00 87.50 121 GLU A N 1
ATOM 971 C CA . GLU A 1 121 ? 20.012 6.210 -22.906 1.00 87.50 121 GLU A CA 1
ATOM 972 C C . GLU A 1 121 ? 19.091 5.111 -23.430 1.00 87.50 121 GLU A C 1
ATOM 974 O O . GLU A 1 121 ? 19.543 4.081 -23.937 1.00 87.50 121 GLU A O 1
ATOM 979 N N . LYS A 1 122 ? 17.779 5.308 -23.285 1.00 87.31 122 LYS A N 1
ATOM 980 C CA . LYS A 1 122 ? 16.797 4.288 -23.640 1.00 87.31 122 LYS A CA 1
ATOM 981 C C . LYS A 1 122 ? 15.404 4.864 -23.845 1.00 87.31 122 LYS A C 1
ATOM 983 O O . LYS A 1 122 ? 14.977 5.771 -23.139 1.00 87.31 122 LYS A O 1
ATOM 988 N N . VAL A 1 123 ? 14.653 4.238 -24.752 1.00 93.50 123 VAL A N 1
ATOM 989 C CA . VAL A 1 123 ? 13.223 4.503 -24.931 1.00 93.50 123 VAL A CA 1
ATOM 990 C C . VAL A 1 123 ? 12.450 4.108 -23.668 1.00 93.50 123 VAL A C 1
ATOM 992 O O . VAL A 1 123 ? 12.428 2.938 -23.266 1.00 93.50 123 VAL A O 1
ATOM 995 N N . THR A 1 124 ? 11.797 5.091 -23.056 1.00 95.50 124 THR A N 1
ATOM 996 C CA . THR A 1 124 ? 10.885 4.911 -21.923 1.00 95.50 124 THR A CA 1
ATOM 997 C C . THR A 1 124 ? 9.475 5.342 -22.317 1.00 95.50 124 THR A C 1
ATOM 999 O O . THR A 1 124 ? 9.293 6.165 -23.209 1.00 95.50 124 THR A O 1
ATOM 1002 N N . PHE A 1 125 ? 8.470 4.726 -21.700 1.00 95.19 125 PHE A N 1
ATOM 1003 C CA . PHE A 1 125 ? 7.061 5.001 -21.973 1.00 95.19 125 PHE A CA 1
ATOM 1004 C C . PHE A 1 125 ? 6.212 4.724 -20.726 1.00 95.19 125 PHE A C 1
ATOM 1006 O O . PHE A 1 125 ? 6.697 4.142 -19.750 1.00 95.19 125 PHE A O 1
ATOM 1013 N N . GLY A 1 126 ? 4.948 5.136 -20.765 1.00 94.25 126 GLY A N 1
ATOM 1014 C CA . GLY A 1 126 ? 3.935 4.824 -19.762 1.00 94.25 126 GLY A CA 1
ATOM 1015 C C . GLY A 1 126 ? 2.763 4.082 -20.388 1.00 94.25 126 GLY A C 1
ATOM 1016 O O . GLY A 1 126 ? 2.356 4.393 -21.508 1.00 94.25 126 GLY A O 1
ATOM 1017 N N . LEU A 1 127 ? 2.233 3.086 -19.682 1.00 90.69 127 LEU A N 1
ATOM 1018 C CA . LEU A 1 127 ? 0.924 2.526 -20.010 1.00 90.69 127 LEU A CA 1
ATOM 1019 C C . LEU A 1 127 ? -0.145 3.527 -19.575 1.00 90.69 127 LEU A C 1
ATOM 1021 O O . LEU A 1 127 ? -0.090 3.999 -18.438 1.00 90.69 127 LEU A O 1
ATOM 1025 N N . LYS A 1 128 ? -1.080 3.834 -20.472 1.00 77.88 128 LYS A N 1
ATOM 1026 C CA . LYS A 1 128 ? -2.270 4.623 -20.150 1.00 77.88 128 LYS A CA 1
ATOM 1027 C C . LYS A 1 128 ? -3.344 3.727 -19.558 1.00 77.88 128 LYS A C 1
ATOM 1029 O O . LYS A 1 128 ? -3.498 2.604 -20.088 1.00 77.88 128 LYS A O 1
#

Sequence (128 aa):
MEAAFARGDRRLSKVLVEAWKAGCKFDGWTEFFNYETWLKAFADCGLDPAYYARRTRDFDEPLPWDHLDCTVSKAFLKREWEQAVEANLTGDCRRAPCKGCNVCPELNTAIIDYKEGGRVEKVTFGLK

Foldseek 3Di:
DCLLVVQDAPLCVQLVVQLVVVPQDPCVDVVRNDPVSSCVSCVVSVHDSCCRRPDDDDLPDDGRCPVDCPQFDSVLVVVVVVCVVVVHDDDDCLPDPESARRNCVVVVDFDFDVVVVTTDDHDYHHDD

Organism: NCBI:txid1403949